Protein AF-A0A4Y2R8P4-F1 (afdb_monomer_lite)

Foldseek 3Di:
DPPPDDLVRLLVVLVVVQVVCVVVVNDCQVCLQVSLVVSLVSDDPVLNVVLVVDPLPVVPVPDDGSSSSSVSVSVSSVVVVVVVVVVVCVVVVVVVCPPPDPDDDDDPPDPDDDDPVCVVPVPPDDPDDPPRD

Organism: Araneus ventricosus (NCBI:txid182803)

Sequence (133 aa):
MKSRLSIMQLYDKLESNLRLLESVGVTTDKYAAMFFLLVESCIPENLLRDLMRSPVVKKQEDKSSCGDKLSHLLLFLRVQVEGEERISLTKSGFKSNEALNRNKKERNIGTSVPTLNDLVYGAKALKSCIFCA

Structure (mmCIF, N/CA/C/O backbone):
data_AF-A0A4Y2R8P4-F1
#
_entry.id   AF-A0A4Y2R8P4-F1
#
loop_
_atom_site.group_PDB
_atom_site.id
_atom_site.type_symbol
_atom_site.label_atom_id
_atom_site.label_alt_id
_atom_site.label_comp_id
_atom_site.label_asym_id
_atom_site.label_entity_id
_atom_site.label_seq_id
_atom_site.pdbx_PDB_ins_code
_atom_site.Cartn_x
_atom_site.Cartn_y
_atom_site.Cartn_z
_atom_site.occupancy
_atom_site.B_iso_or_equiv
_atom_site.auth_seq_id
_atom_site.auth_comp_id
_atom_site.auth_asym_id
_atom_site.auth_atom_id
_atom_site.pdbx_PDB_model_num
ATOM 1 N N . MET A 1 1 ? -18.388 7.220 -10.090 1.00 31.77 1 MET A N 1
ATOM 2 C CA . MET A 1 1 ? -18.582 6.511 -8.806 1.00 31.77 1 MET A CA 1
ATOM 3 C C . MET A 1 1 ? -17.277 5.790 -8.476 1.00 31.77 1 MET A C 1
ATOM 5 O O . MET A 1 1 ? -17.043 4.697 -8.966 1.00 31.77 1 MET A O 1
ATOM 9 N N . LYS A 1 2 ? -16.341 6.471 -7.799 1.00 42.59 2 LYS A N 1
ATOM 10 C CA . LYS A 1 2 ? -15.000 5.934 -7.510 1.00 42.59 2 LYS A CA 1
ATOM 11 C C . LYS A 1 2 ? -15.162 4.975 -6.328 1.00 42.59 2 LYS A C 1
ATOM 13 O O . LYS A 1 2 ? -15.351 5.425 -5.201 1.00 42.59 2 LYS A O 1
ATOM 18 N N . SER A 1 3 ? -15.226 3.674 -6.603 1.00 48.28 3 SER A N 1
ATOM 19 C CA . SER A 1 3 ? -15.247 2.640 -5.568 1.00 48.28 3 SER A CA 1
ATOM 20 C C . SER A 1 3 ? -14.033 2.856 -4.669 1.00 48.28 3 SER A C 1
ATOM 22 O O . SER A 1 3 ? -12.902 2.791 -5.152 1.00 48.28 3 SER A O 1
ATOM 24 N N . ARG A 1 4 ? -14.252 3.171 -3.387 1.00 54.78 4 ARG A N 1
ATOM 25 C CA . ARG A 1 4 ? -13.166 3.200 -2.406 1.00 54.78 4 ARG A CA 1
ATOM 26 C C . ARG A 1 4 ? -12.671 1.764 -2.261 1.00 54.78 4 ARG A C 1
ATOM 28 O O . ARG A 1 4 ? -13.301 0.975 -1.567 1.00 54.78 4 ARG A O 1
ATOM 35 N N . LEU A 1 5 ? -11.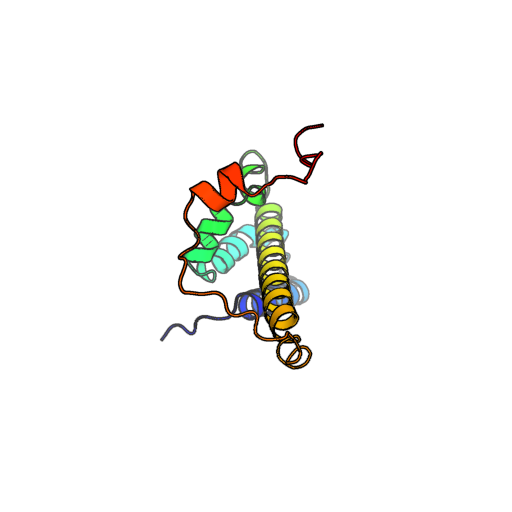617 1.414 -2.991 1.00 67.31 5 LEU A N 1
ATOM 36 C CA . LEU A 1 5 ? -10.911 0.153 -2.793 1.00 67.31 5 LEU A CA 1
ATOM 37 C C . LEU A 1 5 ? -10.412 0.127 -1.349 1.00 67.31 5 LEU A C 1
ATOM 39 O O . LEU A 1 5 ? -9.943 1.156 -0.848 1.00 67.31 5 LEU A O 1
ATOM 43 N N . SER A 1 6 ? -10.528 -1.022 -0.679 1.00 81.94 6 SER A N 1
ATOM 44 C CA . SER A 1 6 ? -9.822 -1.191 0.589 1.00 81.94 6 SER A CA 1
ATOM 45 C C . SER A 1 6 ? -8.320 -1.088 0.324 1.00 81.94 6 SER A C 1
ATOM 47 O O . SER A 1 6 ? -7.845 -1.397 -0.773 1.00 81.94 6 SER A O 1
ATOM 49 N N . ILE A 1 7 ? -7.555 -0.633 1.311 1.00 84.56 7 ILE A N 1
ATOM 50 C CA . ILE A 1 7 ? -6.106 -0.493 1.147 1.00 84.56 7 ILE A CA 1
ATOM 51 C C . ILE A 1 7 ? -5.429 -1.818 0.785 1.00 84.56 7 ILE A C 1
ATOM 53 O O . ILE A 1 7 ? -4.504 -1.831 -0.020 1.00 84.56 7 ILE A O 1
ATOM 57 N N . MET A 1 8 ? -5.962 -2.926 1.301 1.00 86.50 8 MET A N 1
ATOM 58 C CA . MET A 1 8 ? -5.554 -4.283 0.952 1.00 86.50 8 MET A CA 1
ATOM 59 C C . MET A 1 8 ? -5.750 -4.555 -0.544 1.00 86.50 8 MET A C 1
ATOM 61 O O . MET A 1 8 ? -4.800 -4.895 -1.234 1.00 86.50 8 MET A O 1
ATOM 65 N N . GLN A 1 9 ? -6.948 -4.298 -1.081 1.00 87.44 9 GLN A N 1
ATOM 66 C CA . GLN A 1 9 ? -7.227 -4.490 -2.510 1.00 87.44 9 GLN A CA 1
ATOM 67 C C . GLN A 1 9 ? -6.347 -3.613 -3.406 1.00 87.44 9 GLN A C 1
ATOM 69 O O . GLN A 1 9 ? -5.976 -4.022 -4.507 1.00 87.44 9 GLN A O 1
ATOM 74 N N . LEU A 1 10 ? -6.040 -2.392 -2.958 1.00 87.12 10 LEU A N 1
ATOM 75 C CA . LEU A 1 10 ? -5.126 -1.502 -3.665 1.00 87.12 10 LEU A CA 1
ATOM 76 C C . LEU A 1 10 ? -3.711 -2.091 -3.687 1.00 87.12 10 LEU A C 1
ATOM 78 O O . LEU A 1 10 ? -3.109 -2.168 -4.756 1.00 87.12 10 LEU A O 1
ATOM 82 N N . TYR A 1 11 ? -3.208 -2.523 -2.530 1.00 88.19 11 TYR A N 1
ATOM 83 C CA . TYR A 1 11 ? -1.885 -3.123 -2.394 1.00 88.19 11 TYR A CA 1
ATOM 84 C C . TYR A 1 11 ? -1.737 -4.390 -3.244 1.00 88.19 11 TYR A C 1
ATOM 86 O O . TYR A 1 11 ? -0.829 -4.453 -4.071 1.00 88.19 11 TYR A O 1
ATOM 94 N N . ASP A 1 12 ? -2.678 -5.331 -3.137 1.00 89.19 12 ASP A N 1
ATOM 95 C CA . ASP A 1 12 ? -2.652 -6.598 -3.879 1.00 89.19 12 ASP A CA 1
ATOM 96 C C . ASP A 1 12 ? -2.620 -6.363 -5.393 1.00 89.19 12 ASP A C 1
ATOM 98 O O . ASP A 1 12 ? -1.863 -6.992 -6.136 1.00 89.19 12 ASP A O 1
ATOM 102 N N . LYS A 1 13 ? -3.432 -5.410 -5.868 1.00 88.69 13 LYS A N 1
ATOM 103 C CA . LYS A 1 13 ? -3.497 -5.073 -7.291 1.00 88.69 13 LYS A CA 1
ATOM 104 C C . LYS A 1 13 ? -2.209 -4.413 -7.777 1.00 88.69 13 LYS A C 1
ATOM 106 O O . LYS A 1 13 ? -1.773 -4.688 -8.893 1.00 88.69 13 LYS A O 1
ATOM 111 N N . LEU A 1 14 ? -1.605 -3.549 -6.964 1.00 87.12 14 LEU A N 1
ATOM 112 C CA . LEU A 1 14 ? -0.324 -2.922 -7.284 1.00 87.12 14 LEU A CA 1
ATOM 113 C C . LEU A 1 14 ? 0.804 -3.955 -7.332 1.00 87.12 14 LEU A C 1
ATOM 115 O O . LEU A 1 14 ? 1.542 -3.985 -8.313 1.00 87.12 14 LEU A O 1
ATOM 119 N N . GLU A 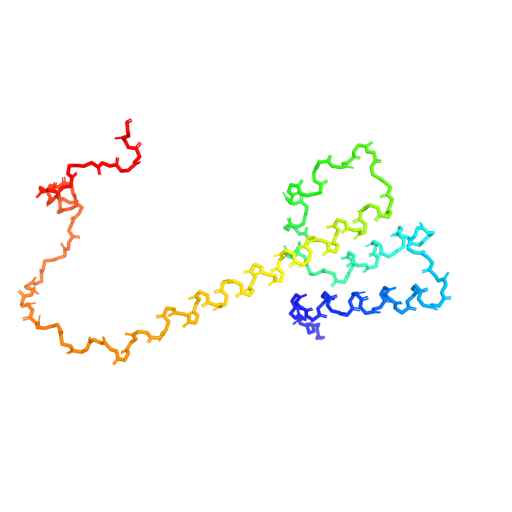1 15 ? 0.904 -4.827 -6.330 1.00 87.06 15 GLU A N 1
ATOM 120 C CA . GLU A 1 15 ? 1.934 -5.867 -6.275 1.00 87.06 15 GLU A CA 1
ATOM 121 C C . GLU A 1 15 ? 1.791 -6.864 -7.434 1.00 87.06 15 GLU A C 1
ATOM 123 O O . GLU A 1 15 ? 2.775 -7.188 -8.101 1.00 87.06 15 GLU A O 1
ATOM 128 N N . SER A 1 16 ? 0.560 -7.292 -7.737 1.00 89.75 16 SER A N 1
ATOM 129 C CA . SER A 1 16 ? 0.280 -8.171 -8.875 1.00 89.75 16 SER A CA 1
ATOM 130 C C . SER A 1 16 ? 0.682 -7.527 -10.204 1.00 89.75 16 SER A C 1
ATOM 132 O O . SER A 1 16 ? 1.384 -8.153 -10.997 1.00 89.75 16 SER A O 1
ATOM 134 N N . ASN A 1 17 ? 0.312 -6.262 -10.429 1.00 86.44 17 ASN A N 1
ATOM 135 C CA . ASN A 1 17 ? 0.680 -5.548 -11.651 1.00 86.44 17 ASN A CA 1
ATOM 136 C C . ASN A 1 17 ? 2.196 -5.358 -11.774 1.00 86.44 17 ASN A C 1
ATOM 138 O O . ASN A 1 17 ? 2.739 -5.581 -12.852 1.00 86.44 17 ASN A O 1
ATOM 142 N N . LEU A 1 18 ? 2.891 -4.988 -10.695 1.00 86.06 18 LEU A N 1
ATOM 143 C CA . LEU A 1 18 ? 4.350 -4.842 -10.722 1.00 86.06 18 LEU A CA 1
ATOM 144 C C . LEU A 1 18 ? 5.044 -6.173 -11.031 1.00 86.06 18 LEU A C 1
ATOM 146 O O . LEU A 1 18 ? 5.931 -6.209 -11.879 1.00 86.06 18 LEU A O 1
ATOM 150 N N . ARG A 1 19 ? 4.577 -7.280 -10.444 1.00 87.31 19 ARG A N 1
ATOM 151 C CA . ARG A 1 19 ? 5.101 -8.622 -10.738 1.00 87.31 19 ARG A CA 1
ATOM 152 C C . ARG A 1 19 ? 4.848 -9.049 -12.188 1.00 87.31 19 ARG A C 1
ATOM 154 O O . ARG A 1 19 ? 5.711 -9.666 -12.808 1.00 87.31 19 ARG A O 1
ATOM 161 N N . LEU A 1 20 ? 3.678 -8.725 -12.743 1.00 88.94 20 LEU A N 1
ATOM 162 C CA . LEU A 1 20 ? 3.374 -8.973 -14.158 1.00 88.94 20 LEU A CA 1
ATOM 163 C C . LEU A 1 20 ? 4.307 -8.179 -15.076 1.00 88.94 20 LEU A C 1
ATOM 165 O O . LEU A 1 20 ? 4.804 -8.718 -16.060 1.00 88.94 20 LEU A O 1
ATOM 169 N N . LEU A 1 21 ? 4.572 -6.917 -14.743 1.00 84.25 21 LEU A N 1
ATOM 170 C CA . LEU A 1 21 ? 5.472 -6.059 -15.511 1.00 84.25 21 LEU A CA 1
ATOM 171 C C . LEU A 1 21 ? 6.913 -6.585 -15.475 1.00 84.25 21 LEU A C 1
ATOM 173 O O . LEU A 1 21 ? 7.550 -6.678 -16.526 1.00 84.25 21 LEU A O 1
ATOM 177 N N . GLU A 1 22 ? 7.384 -7.037 -14.313 1.00 84.62 22 GLU A N 1
ATOM 178 C CA . GLU A 1 22 ? 8.682 -7.709 -14.186 1.00 84.62 22 GLU A CA 1
ATOM 179 C C . GLU A 1 22 ? 8.749 -8.989 -15.031 1.00 84.62 22 GLU A C 1
ATOM 181 O O . GLU A 1 22 ? 9.733 -9.208 -15.738 1.00 84.62 22 GLU A O 1
ATOM 186 N N . SER A 1 23 ? 7.678 -9.792 -15.050 1.00 85.25 23 SER A N 1
ATOM 187 C CA . SER A 1 23 ? 7.589 -10.996 -15.889 1.00 85.25 23 SER A CA 1
ATOM 188 C C . SER A 1 23 ? 7.644 -10.701 -17.393 1.00 85.25 23 SER A C 1
ATOM 190 O O . SER A 1 23 ? 8.040 -11.574 -18.164 1.00 85.25 23 SER A O 1
ATOM 192 N N . VAL A 1 24 ? 7.235 -9.506 -17.823 1.00 83.50 24 VAL A N 1
ATOM 193 C CA . VAL A 1 24 ? 7.281 -9.058 -19.228 1.00 83.50 24 VAL A CA 1
ATOM 194 C C . VAL A 1 24 ? 8.634 -8.399 -19.563 1.00 83.50 24 VAL A C 1
ATOM 196 O O . VAL A 1 24 ? 8.867 -7.967 -20.690 1.00 83.50 24 VAL A O 1
ATOM 199 N N . GLY A 1 25 ? 9.571 -8.355 -18.609 1.00 76.44 25 GLY A N 1
ATOM 200 C CA . GLY A 1 25 ? 10.901 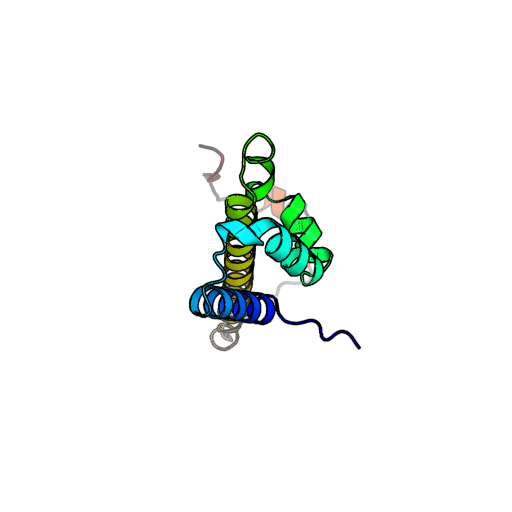-7.763 -18.785 1.00 76.44 25 GLY A CA 1
ATOM 201 C C . GLY A 1 25 ? 10.929 -6.246 -18.592 1.00 76.44 25 GLY A C 1
ATOM 202 O O . GLY A 1 25 ? 11.944 -5.602 -18.870 1.00 76.44 25 GLY A O 1
ATOM 203 N N . VAL A 1 26 ? 9.835 -5.659 -18.101 1.00 78.56 26 VAL A N 1
ATOM 204 C CA . VAL A 1 26 ? 9.786 -4.254 -17.697 1.00 78.56 26 VAL A CA 1
ATOM 205 C C . VAL A 1 26 ? 10.390 -4.164 -16.302 1.00 78.56 26 VAL A C 1
ATOM 207 O O . VAL A 1 26 ? 9.721 -4.390 -15.297 1.00 78.56 26 VAL A O 1
ATOM 210 N N . THR A 1 27 ? 11.690 -3.878 -16.236 1.00 73.81 27 THR A N 1
ATOM 211 C CA . THR A 1 27 ? 12.389 -3.796 -14.953 1.00 73.81 27 THR A CA 1
ATOM 212 C C . THR A 1 27 ? 11.966 -2.550 -14.185 1.00 73.81 27 THR A C 1
ATOM 214 O O . THR A 1 27 ? 11.888 -1.440 -14.722 1.00 73.81 27 THR A O 1
ATOM 217 N N . THR A 1 28 ? 11.720 -2.738 -12.893 1.00 70.06 28 THR A N 1
ATOM 218 C CA . THR A 1 28 ? 11.354 -1.678 -11.956 1.00 70.06 28 THR A CA 1
ATOM 219 C C . THR A 1 28 ? 12.393 -0.560 -11.927 1.00 70.06 28 THR A C 1
ATOM 221 O O . THR A 1 28 ? 11.999 0.586 -11.816 1.00 70.06 28 THR A O 1
ATOM 224 N N . ASP A 1 29 ? 13.678 -0.827 -12.163 1.00 74.12 29 ASP A N 1
ATOM 225 C CA . ASP A 1 29 ? 14.732 0.199 -12.205 1.00 74.12 29 ASP A CA 1
ATOM 226 C C . ASP A 1 29 ? 14.548 1.247 -13.328 1.00 74.12 29 ASP A C 1
ATOM 228 O O . ASP A 1 29 ? 14.608 2.452 -13.081 1.00 74.12 29 ASP A O 1
ATOM 232 N N . LYS A 1 30 ? 14.219 0.812 -14.555 1.00 77.94 30 LYS A N 1
ATOM 233 C CA . LYS A 1 30 ? 14.050 1.719 -15.710 1.00 77.94 30 LYS A CA 1
ATOM 234 C C . LYS A 1 30 ? 12.759 2.528 -15.662 1.00 77.94 30 LYS A C 1
ATOM 236 O O . LYS A 1 30 ? 12.716 3.652 -16.157 1.00 77.94 30 LYS A O 1
ATOM 241 N N . TYR A 1 31 ? 11.704 1.947 -15.099 1.00 79.94 31 TYR A N 1
ATOM 242 C CA . TYR A 1 31 ? 10.359 2.525 -15.116 1.00 79.94 31 TYR A CA 1
ATOM 243 C C . TYR A 1 31 ? 9.876 2.957 -13.728 1.00 79.94 31 TYR A C 1
ATOM 245 O O . TYR A 1 31 ? 8.739 3.408 -13.596 1.00 79.94 31 TYR A O 1
ATOM 253 N N . ALA A 1 32 ? 10.736 2.900 -12.705 1.00 79.69 32 ALA A N 1
ATOM 254 C CA . ALA A 1 32 ? 10.394 3.237 -11.324 1.00 79.69 32 ALA A CA 1
ATOM 255 C C . ALA A 1 32 ? 9.747 4.613 -11.195 1.00 79.69 32 ALA A C 1
ATOM 257 O O . ALA A 1 32 ? 8.780 4.759 -10.459 1.00 79.69 32 ALA A O 1
ATOM 258 N N . ALA A 1 33 ? 10.254 5.615 -11.919 1.00 80.62 33 ALA A N 1
ATOM 259 C CA . ALA A 1 33 ? 9.706 6.968 -11.880 1.00 80.62 33 ALA A CA 1
ATOM 260 C C . ALA A 1 33 ? 8.259 7.013 -12.401 1.00 80.62 33 ALA A C 1
ATOM 262 O O . ALA A 1 33 ? 7.393 7.628 -11.783 1.00 80.62 33 ALA A O 1
ATOM 263 N N . MET A 1 34 ? 7.982 6.317 -13.510 1.00 83.88 34 MET A N 1
ATOM 264 C CA . MET A 1 34 ? 6.632 6.209 -14.064 1.00 83.88 34 MET A CA 1
ATOM 265 C C . MET A 1 34 ? 5.722 5.432 -13.110 1.00 83.88 34 MET A C 1
ATOM 267 O O . MET A 1 34 ? 4.620 5.886 -12.814 1.00 83.88 34 MET A O 1
ATOM 271 N N . PHE A 1 35 ? 6.178 4.288 -12.597 1.00 82.44 35 PHE A N 1
ATOM 272 C CA . PHE A 1 35 ? 5.398 3.486 -11.656 1.00 82.44 35 PHE A CA 1
ATOM 273 C C . PHE A 1 35 ? 5.102 4.237 -10.373 1.00 82.44 35 PHE A C 1
ATOM 275 O O . PHE A 1 35 ? 3.974 4.175 -9.902 1.00 82.44 35 PHE A O 1
ATOM 282 N N . PHE A 1 36 ? 6.061 4.993 -9.849 1.00 82.88 36 PHE A N 1
ATOM 283 C CA . PHE A 1 36 ? 5.853 5.835 -8.683 1.00 82.88 36 PHE A CA 1
ATOM 284 C C . PHE A 1 36 ? 4.704 6.826 -8.914 1.00 82.88 36 PHE A C 1
ATOM 286 O O . PHE A 1 36 ? 3.747 6.815 -8.147 1.00 82.88 36 PHE A O 1
ATOM 293 N N . LEU A 1 37 ? 4.730 7.586 -10.015 1.00 83.69 37 LEU A N 1
ATOM 294 C CA . LEU A 1 37 ? 3.664 8.538 -10.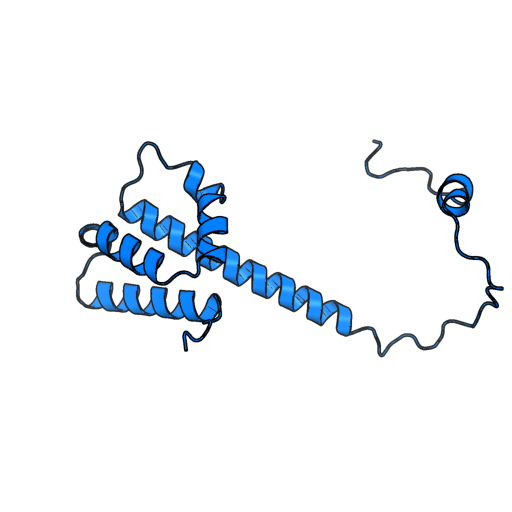364 1.00 83.69 37 LEU A CA 1
ATOM 295 C C . LEU A 1 37 ? 2.302 7.850 -10.562 1.00 83.69 37 LEU A C 1
ATOM 297 O O . LEU A 1 37 ? 1.264 8.356 -10.132 1.00 83.69 37 LEU A O 1
ATOM 301 N N . LEU A 1 38 ? 2.293 6.675 -11.198 1.00 84.00 38 LEU A N 1
ATOM 302 C CA . LEU A 1 38 ? 1.072 5.894 -11.402 1.00 84.00 38 LEU A CA 1
ATOM 303 C C . LEU A 1 38 ? 0.498 5.394 -10.075 1.00 84.00 38 LEU A C 1
ATOM 305 O O . LEU A 1 38 ? -0.701 5.549 -9.836 1.00 84.00 38 LEU A O 1
ATOM 309 N N . VAL A 1 39 ? 1.337 4.831 -9.206 1.00 83.06 39 VAL A N 1
ATOM 310 C CA . VAL A 1 39 ? 0.927 4.334 -7.889 1.00 83.06 39 VAL A CA 1
ATOM 311 C C . VAL A 1 39 ? 0.420 5.494 -7.034 1.00 83.06 39 VAL A C 1
ATOM 313 O O . VAL A 1 39 ? -0.655 5.383 -6.449 1.00 83.06 39 VAL A O 1
ATOM 316 N N . GLU A 1 40 ? 1.129 6.623 -7.027 1.00 82.75 40 GLU A N 1
ATOM 317 C CA . GLU A 1 40 ? 0.730 7.842 -6.322 1.00 82.75 40 GLU A CA 1
ATOM 318 C C . GLU A 1 40 ? -0.665 8.318 -6.760 1.00 82.75 40 GLU A C 1
ATOM 320 O O . GLU A 1 40 ? -1.520 8.583 -5.916 1.00 82.75 40 GLU A O 1
ATOM 325 N N . SER A 1 41 ? -0.951 8.313 -8.067 1.00 83.25 41 SER A N 1
ATOM 326 C CA . SER A 1 41 ? -2.269 8.693 -8.603 1.00 83.25 41 SER A CA 1
ATOM 327 C C . SER A 1 41 ? -3.411 7.735 -8.219 1.00 83.25 41 SER A C 1
ATOM 329 O O . SER A 1 41 ? -4.584 8.126 -8.207 1.00 83.25 41 SER A O 1
ATOM 331 N N . CYS A 1 42 ? -3.086 6.474 -7.920 1.00 82.38 42 CYS A N 1
ATOM 332 C CA . CYS A 1 42 ? -4.058 5.442 -7.553 1.00 82.38 42 CYS A CA 1
ATOM 333 C C . CYS A 1 42 ? -4.385 5.448 -6.052 1.00 82.38 42 CYS A C 1
ATOM 335 O O . CYS A 1 42 ? -5.391 4.862 -5.640 1.00 82.38 42 CYS A O 1
ATOM 337 N N . ILE A 1 43 ? -3.551 6.098 -5.240 1.00 83.06 43 ILE A N 1
ATOM 338 C CA . ILE A 1 43 ? -3.701 6.168 -3.790 1.00 83.06 43 ILE A CA 1
ATOM 339 C C . ILE A 1 43 ? -4.705 7.275 -3.420 1.00 83.06 43 ILE A C 1
ATOM 341 O O . ILE A 1 43 ? -4.647 8.381 -3.957 1.00 83.06 43 ILE A O 1
ATOM 345 N N . PRO A 1 44 ? -5.648 7.023 -2.494 1.00 84.12 44 PRO A N 1
ATOM 346 C CA . PRO A 1 44 ? -6.570 8.056 -2.040 1.00 84.12 44 PRO A CA 1
ATOM 347 C C . PRO A 1 44 ? -5.862 9.113 -1.173 1.00 84.12 44 PRO A C 1
ATOM 349 O O . PRO A 1 44 ? -4.933 8.818 -0.422 1.00 84.12 44 PRO A O 1
ATOM 352 N N . GLU A 1 45 ? -6.346 10.354 -1.235 1.00 84.44 45 GLU A N 1
ATOM 353 C CA . GLU A 1 45 ? -5.705 11.535 -0.631 1.00 84.44 45 GLU A CA 1
ATOM 354 C C . GLU A 1 45 ? -5.419 11.398 0.873 1.00 84.44 45 GLU A C 1
ATOM 356 O O . GLU A 1 45 ? -4.384 11.852 1.363 1.00 84.44 45 GLU A O 1
ATOM 361 N N . ASN A 1 46 ? -6.311 10.743 1.623 1.00 82.81 46 ASN A N 1
ATOM 362 C CA . ASN A 1 46 ? -6.109 10.508 3.052 1.00 82.81 46 ASN A CA 1
ATOM 363 C C . ASN A 1 46 ? -4.828 9.707 3.308 1.00 82.81 46 ASN A C 1
ATOM 365 O O . ASN A 1 46 ? -4.050 10.065 4.186 1.00 82.81 46 ASN A O 1
ATOM 369 N N . LEU A 1 47 ? -4.590 8.683 2.492 1.00 84.81 47 LEU A N 1
ATOM 370 C CA . LEU A 1 47 ? -3.437 7.814 2.620 1.00 84.81 47 LEU A CA 1
ATOM 371 C C . LEU A 1 47 ? -2.163 8.474 2.089 1.00 84.81 47 LEU A C 1
ATOM 373 O O . LEU A 1 47 ? -1.092 8.291 2.661 1.00 84.81 47 LEU A O 1
ATOM 377 N N . LEU A 1 48 ? -2.291 9.291 1.041 1.00 84.81 48 LEU A N 1
ATOM 378 C CA . LEU A 1 48 ? -1.190 10.097 0.521 1.00 84.81 48 LEU A CA 1
ATOM 379 C C . LEU A 1 48 ? -0.692 11.098 1.575 1.00 84.81 48 LEU A C 1
ATOM 381 O O . LEU A 1 48 ? 0.510 11.235 1.790 1.00 84.81 48 LEU A O 1
ATOM 385 N N . ARG A 1 49 ? -1.605 11.745 2.311 1.00 85.81 49 ARG A N 1
ATOM 386 C CA . ARG A 1 49 ? -1.233 12.616 3.440 1.00 85.81 49 ARG A CA 1
ATOM 387 C C . ARG A 1 49 ? -0.492 11.861 4.540 1.00 85.81 49 ARG A C 1
ATOM 389 O O . ARG A 1 49 ? 0.439 12.414 5.125 1.00 85.81 49 ARG A O 1
ATOM 396 N N . ASP A 1 50 ? -0.904 10.635 4.838 1.00 86.69 50 ASP A N 1
ATOM 397 C CA . ASP A 1 50 ? -0.244 9.809 5.852 1.00 86.69 50 ASP A CA 1
ATOM 398 C C . ASP A 1 50 ? 1.141 9.347 5.378 1.00 86.69 50 ASP A C 1
ATOM 400 O O . ASP A 1 50 ? 2.097 9.379 6.155 1.00 86.69 50 ASP A O 1
ATOM 404 N N . LEU A 1 51 ? 1.286 9.039 4.086 1.00 83.06 51 LEU A N 1
ATOM 405 C CA . LEU A 1 51 ? 2.568 8.753 3.444 1.00 83.06 51 LEU A CA 1
ATOM 406 C C . LEU A 1 51 ? 3.524 9.952 3.532 1.00 83.06 51 LEU A C 1
ATOM 408 O O . LEU A 1 51 ? 4.658 9.786 3.969 1.00 83.06 51 LEU A O 1
ATOM 412 N N . MET A 1 52 ? 3.079 11.165 3.188 1.00 81.44 52 MET A N 1
ATOM 413 C CA . MET A 1 52 ? 3.929 12.367 3.273 1.00 81.44 52 MET A CA 1
ATOM 414 C C . MET A 1 52 ? 4.344 12.706 4.711 1.00 81.44 52 MET A C 1
ATOM 416 O O . MET A 1 52 ? 5.388 13.311 4.955 1.00 81.44 52 MET A O 1
ATOM 420 N N . ARG A 1 53 ? 3.531 12.325 5.701 1.00 82.12 53 ARG A N 1
ATOM 421 C CA . ARG A 1 53 ? 3.892 12.479 7.116 1.00 82.12 53 ARG A CA 1
ATOM 422 C C . ARG A 1 53 ? 4.774 11.357 7.636 1.00 82.12 53 ARG A C 1
ATOM 424 O O . ARG A 1 53 ? 5.438 11.571 8.655 1.00 82.12 53 ARG A O 1
ATOM 431 N N . SER A 1 54 ? 4.778 10.216 6.955 1.00 78.75 54 SER A N 1
ATOM 432 C CA . SER A 1 54 ? 5.491 9.020 7.364 1.00 78.75 54 SER A CA 1
ATOM 433 C C . SER A 1 54 ? 6.991 9.293 7.508 1.00 78.75 54 SER A C 1
ATOM 435 O O . SER A 1 54 ? 7.620 9.847 6.600 1.00 78.75 54 SER A O 1
ATOM 437 N N . PRO A 1 55 ? 7.610 8.853 8.616 1.00 70.00 55 PRO A N 1
ATOM 438 C CA . PRO A 1 55 ? 9.058 8.933 8.776 1.00 70.00 55 PRO A CA 1
ATOM 439 C C . PRO A 1 55 ? 9.811 8.066 7.754 1.00 70.00 55 PRO A C 1
ATOM 441 O O . PRO A 1 55 ? 11.002 8.283 7.548 1.00 70.00 55 PRO A O 1
ATOM 444 N N . VAL A 1 56 ? 9.126 7.110 7.107 1.00 69.19 56 VAL A N 1
ATOM 445 C CA . VAL A 1 56 ? 9.682 6.253 6.047 1.00 69.19 56 VAL A CA 1
ATOM 446 C C . VAL A 1 56 ? 10.051 7.068 4.804 1.00 69.19 56 VAL A C 1
ATOM 448 O O . VAL A 1 56 ? 11.020 6.730 4.137 1.00 69.19 56 VAL A O 1
ATOM 451 N N . VAL A 1 57 ? 9.322 8.153 4.516 1.00 65.75 57 VAL A N 1
ATOM 452 C CA . VAL A 1 57 ? 9.561 9.008 3.338 1.00 65.75 57 VAL A CA 1
ATOM 453 C C . VAL A 1 57 ? 10.517 10.159 3.667 1.00 65.75 57 VAL A C 1
ATOM 455 O O . VAL A 1 57 ? 11.432 10.441 2.900 1.00 65.75 57 VAL A O 1
ATOM 458 N N . LYS A 1 58 ? 10.379 10.763 4.855 1.00 64.06 58 LYS A N 1
ATOM 459 C CA . LYS A 1 58 ? 11.162 11.941 5.279 1.00 64.06 58 LYS A CA 1
ATOM 460 C C . LYS A 1 58 ? 12.665 11.704 5.444 1.00 64.06 58 LYS A C 1
ATOM 462 O O . LYS A 1 58 ? 13.437 12.651 5.423 1.00 64.06 58 LYS A O 1
ATOM 467 N N . LYS A 1 59 ? 13.102 10.460 5.659 1.00 60.31 59 LYS A N 1
ATOM 468 C CA . LYS A 1 59 ? 14.528 10.139 5.859 1.00 60.31 59 LYS A CA 1
ATOM 469 C C . LYS A 1 59 ? 15.353 10.121 4.570 1.00 60.31 59 LYS A C 1
ATOM 471 O O . LYS A 1 59 ? 16.573 10.030 4.650 1.00 60.31 59 LYS A O 1
ATOM 476 N N . GLN A 1 60 ? 14.710 10.161 3.407 1.00 58.22 60 GLN A N 1
ATOM 477 C CA . GLN A 1 60 ? 15.321 9.705 2.160 1.00 58.22 60 GLN A CA 1
ATOM 478 C C . GLN A 1 60 ? 15.315 10.771 1.049 1.00 58.22 60 GLN A C 1
ATOM 480 O O . GLN A 1 60 ? 15.674 10.463 -0.092 1.00 58.22 60 GLN A O 1
ATOM 485 N N . GLU A 1 61 ? 14.913 12.007 1.368 1.00 59.62 61 GLU A N 1
ATOM 486 C CA . GLU A 1 61 ? 14.769 13.115 0.410 1.00 59.62 61 GLU A CA 1
ATOM 487 C C . GLU A 1 61 ? 16.102 13.497 -0.260 1.00 59.62 61 GLU A C 1
ATOM 489 O O . GLU A 1 61 ? 16.102 13.959 -1.398 1.00 59.62 61 GLU A O 1
ATOM 494 N N . ASP A 1 62 ? 17.240 13.186 0.372 1.00 61.12 62 ASP A N 1
ATOM 495 C CA . ASP A 1 62 ? 18.530 13.728 -0.057 1.00 61.12 62 ASP A CA 1
ATOM 496 C C . ASP A 1 62 ? 19.277 12.890 -1.114 1.00 61.12 62 ASP A C 1
ATOM 498 O O . ASP A 1 62 ? 20.105 13.454 -1.829 1.00 61.12 62 ASP A O 1
ATOM 502 N N . LYS A 1 63 ? 19.037 11.566 -1.250 1.00 60.88 63 LYS A N 1
ATOM 503 C CA . LYS A 1 63 ? 19.814 10.689 -2.178 1.00 60.88 63 LYS A CA 1
ATOM 504 C C . LYS A 1 63 ? 19.108 9.436 -2.740 1.00 60.88 63 LYS A C 1
ATOM 506 O O . LYS A 1 63 ? 19.782 8.605 -3.344 1.00 60.88 63 LYS A O 1
ATOM 511 N N . SER A 1 64 ? 17.798 9.244 -2.562 1.00 65.62 64 SER A N 1
ATOM 512 C CA . SER A 1 64 ? 17.145 8.013 -3.059 1.00 65.62 64 SER A CA 1
ATOM 513 C C . SER A 1 64 ? 16.907 7.990 -4.567 1.00 65.62 64 SER A C 1
ATOM 515 O O . SER A 1 64 ? 16.372 8.944 -5.142 1.00 65.62 64 SER A O 1
ATOM 517 N N . SER A 1 65 ? 17.223 6.854 -5.194 1.00 71.75 65 SER A N 1
ATOM 518 C CA . SER A 1 65 ? 16.827 6.560 -6.573 1.00 71.75 65 SER A CA 1
ATOM 519 C C . SER A 1 65 ? 15.301 6.417 -6.687 1.00 71.75 65 SER A C 1
ATOM 521 O O . SER A 1 65 ? 14.594 6.218 -5.696 1.00 71.75 65 SER A O 1
ATOM 523 N N . CYS A 1 66 ? 14.753 6.495 -7.904 1.00 68.75 66 CYS A N 1
ATOM 524 C CA . CYS A 1 66 ? 13.315 6.270 -8.096 1.00 68.75 66 CYS A CA 1
ATOM 525 C C . CYS A 1 66 ? 12.888 4.844 -7.702 1.00 68.75 66 CYS A C 1
ATOM 527 O O . CYS A 1 66 ? 11.772 4.669 -7.211 1.00 68.75 66 CYS A O 1
ATOM 529 N N . GLY A 1 67 ? 13.762 3.844 -7.876 1.00 73.75 67 GLY A N 1
ATOM 530 C CA . GLY A 1 67 ? 13.504 2.464 -7.449 1.00 73.75 67 GLY A CA 1
ATOM 531 C C . GLY A 1 67 ? 13.337 2.350 -5.933 1.00 73.75 67 GLY A C 1
ATOM 532 O O . GLY A 1 67 ? 12.415 1.685 -5.452 1.00 73.75 67 GLY A O 1
ATOM 533 N N . ASP A 1 68 ? 14.148 3.093 -5.178 1.00 81.00 68 ASP A N 1
ATOM 534 C CA . ASP A 1 68 ? 14.030 3.158 -3.720 1.00 81.00 68 ASP A CA 1
ATOM 535 C C . ASP A 1 68 ? 12.689 3.779 -3.315 1.00 81.00 68 ASP A C 1
ATOM 537 O O . ASP A 1 68 ? 11.990 3.243 -2.458 1.00 81.00 68 ASP A O 1
ATOM 541 N N . LYS A 1 69 ? 12.273 4.870 -3.973 1.00 81.44 69 LYS A N 1
ATOM 542 C CA . LYS A 1 69 ? 10.997 5.553 -3.682 1.00 81.44 69 LYS A CA 1
ATOM 543 C C . LYS A 1 69 ? 9.786 4.647 -3.901 1.00 81.44 69 LYS A C 1
ATOM 545 O O . LYS A 1 69 ? 8.891 4.615 -3.057 1.00 81.44 69 LYS A O 1
ATOM 550 N N . LEU A 1 70 ? 9.770 3.884 -4.996 1.00 84.12 70 LEU A N 1
ATOM 551 C CA . LEU A 1 70 ? 8.716 2.899 -5.260 1.00 84.12 70 LEU A CA 1
ATOM 552 C C . LEU A 1 70 ? 8.708 1.787 -4.199 1.00 84.12 70 LEU A C 1
ATOM 554 O O . LEU A 1 70 ? 7.648 1.417 -3.696 1.00 84.12 70 LEU A O 1
ATOM 558 N N . SER A 1 71 ? 9.885 1.301 -3.806 1.00 84.94 71 SER A N 1
ATOM 559 C CA . SER A 1 71 ? 10.020 0.276 -2.763 1.00 84.94 71 SER A CA 1
ATOM 560 C C . SER A 1 71 ? 9.528 0.778 -1.400 1.00 84.94 71 SER A C 1
ATOM 562 O O . SER A 1 71 ? 8.788 0.079 -0.707 1.00 84.94 71 SER A O 1
ATOM 564 N N . HIS A 1 72 ? 9.860 2.019 -1.035 1.00 85.12 72 HIS A N 1
ATOM 565 C CA . HIS A 1 72 ? 9.366 2.674 0.179 1.00 85.12 72 HIS A CA 1
ATOM 566 C C . HIS A 1 72 ? 7.845 2.846 0.174 1.00 85.12 72 HIS A C 1
ATOM 568 O O . HIS A 1 72 ? 7.201 2.651 1.206 1.00 85.12 72 HIS A O 1
ATOM 574 N N . LEU A 1 73 ? 7.265 3.180 -0.980 1.00 86.50 73 LEU A N 1
ATOM 575 C CA . LEU A 1 73 ? 5.822 3.308 -1.147 1.00 86.50 73 LEU A CA 1
ATOM 576 C C . LEU A 1 73 ? 5.106 1.973 -0.915 1.00 86.50 73 LEU A C 1
ATOM 578 O O . LEU A 1 73 ? 4.142 1.912 -0.152 1.00 86.50 73 LEU A O 1
ATOM 582 N N . LEU A 1 74 ? 5.610 0.894 -1.518 1.00 87.69 74 LEU A N 1
ATOM 583 C CA . LEU A 1 74 ? 5.076 -0.455 -1.316 1.00 87.69 74 LEU A CA 1
ATOM 584 C C . LEU A 1 74 ? 5.215 -0.910 0.140 1.00 87.69 74 LEU A C 1
ATOM 586 O O . LEU A 1 74 ? 4.279 -1.489 0.691 1.00 87.69 74 LEU A O 1
ATOM 590 N N . LEU A 1 75 ? 6.349 -0.613 0.780 1.00 89.19 75 LEU A N 1
ATOM 591 C CA . LEU A 1 75 ? 6.563 -0.918 2.193 1.00 89.19 75 LEU A CA 1
ATOM 592 C C . LEU A 1 75 ? 5.565 -0.172 3.086 1.00 89.19 75 LEU A C 1
ATOM 594 O O . LEU A 1 75 ? 4.985 -0.768 3.990 1.00 89.19 75 LEU A O 1
ATOM 598 N N . PHE A 1 76 ? 5.330 1.115 2.823 1.00 88.88 76 PHE A N 1
ATOM 599 C CA . PHE A 1 76 ? 4.335 1.896 3.552 1.00 88.88 76 PHE A CA 1
ATOM 600 C C . PHE A 1 76 ? 2.931 1.302 3.407 1.00 88.88 76 PHE A C 1
ATOM 602 O O . PHE A 1 76 ? 2.239 1.132 4.409 1.00 88.88 76 PHE A O 1
ATOM 609 N N . LEU A 1 77 ? 2.520 0.959 2.181 1.00 88.69 77 LEU A N 1
ATOM 610 C CA . LEU A 1 77 ? 1.211 0.352 1.940 1.00 88.69 77 LEU A CA 1
ATOM 611 C C . LEU A 1 77 ? 1.056 -0.966 2.703 1.00 88.69 77 LEU A C 1
ATOM 613 O O . LEU A 1 77 ? 0.034 -1.158 3.357 1.00 88.69 77 LEU A O 1
ATOM 617 N N . ARG A 1 78 ? 2.084 -1.823 2.702 1.00 89.88 78 ARG A N 1
ATOM 618 C CA . ARG A 1 78 ? 2.091 -3.068 3.483 1.00 89.88 78 ARG A CA 1
ATOM 619 C C . ARG A 1 78 ? 1.887 -2.807 4.975 1.00 89.88 78 ARG A C 1
ATOM 621 O O . ARG A 1 78 ? 1.002 -3.402 5.580 1.00 89.88 78 ARG A O 1
ATOM 628 N N . VAL A 1 79 ? 2.652 -1.879 5.554 1.00 90.44 79 VAL A N 1
ATOM 629 C CA . VAL A 1 79 ? 2.530 -1.518 6.978 1.00 90.44 79 VAL A CA 1
ATOM 630 C C . VAL A 1 79 ? 1.125 -1.005 7.305 1.00 90.44 79 VAL A C 1
ATOM 632 O O . VAL A 1 79 ? 0.582 -1.329 8.360 1.00 90.44 79 VAL A O 1
ATOM 635 N N . GLN A 1 80 ? 0.511 -0.233 6.406 1.00 88.94 80 GLN A N 1
ATOM 636 C CA . GLN A 1 80 ? -0.852 0.257 6.605 1.00 88.94 80 GLN A CA 1
ATOM 637 C C . GLN A 1 80 ? -1.893 -0.870 6.543 1.00 88.94 80 GLN A C 1
ATOM 639 O O . GLN A 1 80 ? -2.809 -0.878 7.365 1.00 88.94 80 GLN A O 1
ATOM 644 N N . VAL A 1 81 ? -1.739 -1.839 5.630 1.00 90.00 81 VAL A N 1
ATOM 645 C CA . VAL A 1 81 ? -2.597 -3.039 5.563 1.00 90.00 81 VAL A CA 1
ATOM 646 C C . VAL A 1 81 ? -2.494 -3.847 6.860 1.00 90.00 81 VAL A C 1
ATOM 648 O O . VAL A 1 81 ? -3.513 -4.123 7.491 1.00 90.00 81 VAL A O 1
ATOM 651 N N . GLU A 1 82 ? -1.275 -4.162 7.303 1.00 89.81 82 GLU A N 1
ATOM 652 C CA . GLU A 1 82 ? -1.027 -4.909 8.547 1.00 89.81 82 GLU A CA 1
ATOM 653 C C . GLU A 1 82 ? -1.559 -4.161 9.782 1.00 89.81 82 GLU A C 1
ATOM 655 O O . GLU A 1 82 ? -2.092 -4.761 10.722 1.00 89.81 82 GLU A O 1
ATOM 660 N N . GLY A 1 83 ? -1.430 -2.832 9.793 1.00 88.00 83 GLY A N 1
ATOM 661 C CA . GLY A 1 83 ? -1.976 -1.974 10.840 1.00 88.00 83 GLY A CA 1
ATOM 662 C C . GLY A 1 83 ? -3.502 -2.031 10.898 1.00 88.00 83 GLY A C 1
ATOM 663 O O . GLY A 1 83 ? -4.072 -2.180 11.984 1.00 88.00 83 GLY A O 1
ATOM 664 N N . GLU A 1 84 ? -4.172 -1.959 9.747 1.00 87.69 84 GLU A N 1
ATOM 665 C CA . GLU A 1 84 ? -5.630 -2.057 9.662 1.00 87.69 84 GLU A CA 1
ATOM 666 C C . GLU A 1 84 ? -6.132 -3.447 10.083 1.00 87.69 84 GLU A C 1
ATOM 668 O O . GLU A 1 84 ? -7.100 -3.545 10.847 1.00 87.69 84 GLU A O 1
ATOM 673 N N . GLU A 1 85 ? -5.426 -4.512 9.697 1.00 87.75 85 GLU A N 1
ATOM 674 C CA . GLU A 1 85 ? -5.710 -5.877 10.145 1.00 87.75 85 GLU A CA 1
ATOM 675 C C . GLU A 1 85 ? -5.553 -6.017 11.666 1.00 87.75 85 GLU A C 1
ATOM 677 O O . GLU A 1 85 ? -6.464 -6.501 12.342 1.00 87.75 85 GLU A O 1
ATOM 682 N N . ARG A 1 86 ? -4.457 -5.513 12.248 1.00 90.06 86 ARG A N 1
ATOM 683 C CA . ARG A 1 86 ? -4.241 -5.541 13.705 1.00 90.06 86 ARG A CA 1
ATOM 684 C C . ARG A 1 86 ? -5.352 -4.814 14.464 1.00 90.06 86 ARG A C 1
ATOM 686 O O . ARG A 1 86 ? -5.817 -5.291 15.507 1.00 90.06 86 ARG A O 1
ATOM 693 N N . ILE A 1 87 ? -5.788 -3.662 13.955 1.00 87.81 87 ILE A N 1
ATOM 694 C CA . ILE A 1 87 ? -6.904 -2.903 14.533 1.00 87.81 87 ILE A CA 1
ATOM 695 C C . ILE A 1 87 ? -8.203 -3.709 14.422 1.00 87.81 87 ILE A C 1
ATOM 697 O O . ILE A 1 87 ? -8.976 -3.748 15.382 1.00 87.81 87 ILE A O 1
ATOM 701 N N . SER A 1 88 ? -8.439 -4.363 13.283 1.00 86.69 88 SER A N 1
ATOM 702 C CA . SER A 1 88 ? -9.598 -5.234 13.067 1.00 86.69 88 SER A CA 1
ATOM 703 C C . SER A 1 88 ? -9.627 -6.397 14.065 1.00 86.69 88 SER A C 1
ATOM 705 O O . SER A 1 88 ? -10.621 -6.565 14.774 1.00 86.69 88 SER A O 1
ATOM 707 N N . LEU A 1 89 ? -8.508 -7.114 14.216 1.00 85.94 89 LEU A N 1
ATOM 708 C CA . LEU A 1 89 ? -8.351 -8.224 15.162 1.00 85.94 89 LEU A CA 1
ATOM 709 C C . LEU A 1 89 ? -8.577 -7.790 16.612 1.00 85.94 89 LEU A C 1
ATOM 711 O O . LEU A 1 89 ? -9.249 -8.475 17.380 1.00 85.94 89 LEU A O 1
ATOM 715 N N . THR A 1 90 ? -8.057 -6.620 16.984 1.00 85.94 90 THR A N 1
ATOM 716 C CA . THR A 1 90 ? -8.281 -6.045 18.314 1.00 85.94 90 THR A CA 1
ATOM 717 C C . THR A 1 90 ? -9.772 -5.757 18.522 1.00 85.94 90 THR A C 1
ATOM 719 O O . THR A 1 90 ? -10.357 -6.175 19.521 1.00 85.94 90 THR A O 1
ATOM 722 N N . LYS A 1 91 ? -10.431 -5.116 17.546 1.00 83.50 91 LYS A N 1
ATOM 723 C CA . LYS A 1 91 ? -11.873 -4.818 17.598 1.00 83.50 91 LYS A CA 1
ATOM 724 C C . LYS A 1 91 ? -12.739 -6.078 17.667 1.00 83.50 91 LYS A C 1
ATOM 726 O O . LYS A 1 91 ? -13.773 -6.040 18.331 1.00 83.50 91 LYS A O 1
ATOM 731 N N . SER A 1 92 ? -12.365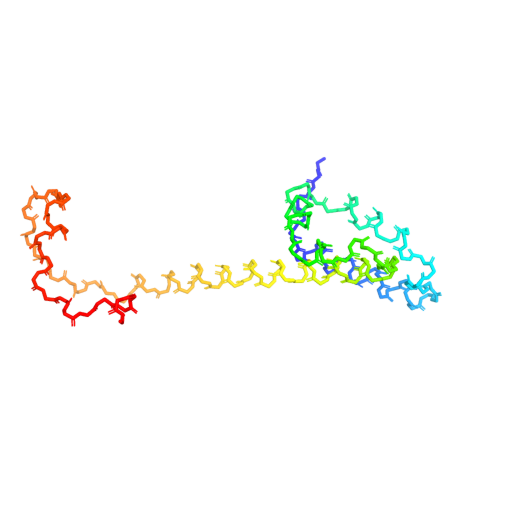 -7.168 16.996 1.00 78.31 92 SER A N 1
ATOM 732 C CA . SER A 1 92 ? -13.091 -8.441 17.089 1.00 78.31 92 SER A CA 1
ATOM 733 C C . SER A 1 92 ? -12.799 -9.185 18.393 1.00 78.31 92 SER A C 1
ATOM 735 O O . SER A 1 92 ? -13.719 -9.745 18.982 1.00 78.31 92 SER A O 1
ATOM 737 N N . GLY A 1 93 ? -11.556 -9.145 18.884 1.00 71.88 93 GLY A N 1
ATOM 738 C CA . GLY A 1 93 ? -11.144 -9.798 20.131 1.00 71.88 93 GLY A CA 1
ATOM 739 C C . GLY A 1 93 ? -11.876 -9.258 21.362 1.00 71.88 93 GLY A C 1
ATOM 740 O O . GLY A 1 93 ? -12.294 -10.033 22.220 1.00 71.88 93 GLY A O 1
ATOM 741 N N . PHE A 1 94 ? -12.138 -7.947 21.414 1.00 60.62 94 PHE A N 1
ATOM 742 C CA . PHE A 1 94 ? -12.920 -7.341 22.500 1.00 60.62 94 PHE A CA 1
ATOM 743 C C . PHE A 1 94 ? -14.416 -7.695 22.469 1.00 60.62 94 PHE A C 1
ATOM 745 O O . PHE A 1 94 ? -15.052 -7.698 23.519 1.00 60.62 94 PHE A O 1
ATOM 752 N N . LYS A 1 95 ? -14.977 -8.063 21.309 1.00 59.50 95 LYS A N 1
ATOM 753 C CA . LYS A 1 95 ? -16.392 -8.471 21.186 1.00 59.50 95 LYS A CA 1
ATOM 754 C C . LYS A 1 95 ? -16.659 -9.904 21.663 1.00 59.50 95 LYS A C 1
ATOM 756 O O . LYS A 1 95 ? -17.814 -10.300 21.781 1.00 59.50 95 LYS A O 1
ATOM 761 N N . SER A 1 96 ? -15.617 -10.687 21.950 1.00 56.78 96 SER A N 1
ATOM 762 C CA . SER A 1 96 ? -15.747 -12.108 22.298 1.00 56.78 96 SER A CA 1
ATOM 763 C C . SER A 1 96 ? -16.098 -12.383 23.772 1.00 56.78 96 SER A C 1
ATOM 765 O O . SER A 1 96 ? -16.317 -13.540 24.120 1.00 56.78 96 SER A O 1
ATOM 767 N N . ASN A 1 97 ? -16.177 -11.368 24.644 1.00 54.22 97 ASN A N 1
ATOM 768 C CA . ASN A 1 97 ? -16.414 -11.560 26.088 1.00 54.22 97 ASN A CA 1
ATOM 769 C C . ASN A 1 97 ? -17.796 -11.112 26.591 1.00 54.22 97 ASN A C 1
ATOM 771 O O . ASN A 1 97 ? -18.054 -11.134 27.792 1.00 54.22 97 ASN A O 1
ATOM 775 N N . GLU A 1 98 ? -18.724 -10.769 25.700 1.00 55.34 98 GLU A N 1
ATOM 776 C CA . GLU A 1 98 ? -20.064 -10.311 26.110 1.00 55.34 98 GLU A CA 1
ATOM 777 C C . GLU A 1 98 ? -20.996 -11.486 26.483 1.00 55.34 98 GLU A C 1
ATOM 779 O O . GLU A 1 98 ? -22.069 -11.295 27.054 1.00 55.34 98 GLU A O 1
ATOM 784 N N . ALA A 1 99 ? -20.565 -12.727 26.217 1.00 54.09 99 ALA A N 1
ATOM 785 C CA . ALA A 1 99 ? -21.307 -13.948 26.536 1.00 54.09 99 ALA A CA 1
ATOM 786 C C . ALA A 1 99 ? -20.870 -14.645 27.843 1.00 54.09 99 ALA A C 1
ATOM 788 O O . ALA A 1 99 ? -21.544 -15.579 28.272 1.00 54.09 99 ALA A O 1
ATOM 789 N N . LEU A 1 100 ? -19.795 -14.202 28.513 1.00 57.47 100 LEU A N 1
ATOM 790 C CA . LEU A 1 100 ? -19.254 -14.887 29.699 1.00 57.47 100 LEU A CA 1
ATOM 791 C C . LEU A 1 100 ? -19.044 -13.957 30.905 1.00 57.47 100 LEU A C 1
ATOM 793 O O . LEU A 1 100 ? -17.996 -13.994 31.537 1.00 57.47 100 LEU A O 1
ATOM 797 N N . ASN A 1 101 ? -20.023 -13.118 31.263 1.00 53.44 101 ASN A N 1
ATOM 798 C CA . ASN A 1 101 ? -20.180 -12.697 32.666 1.00 53.44 101 ASN A CA 1
ATOM 799 C C . ASN A 1 101 ? -21.526 -12.007 32.943 1.00 53.44 101 ASN A C 1
ATOM 801 O O . ASN A 1 101 ? -21.604 -10.796 33.130 1.00 53.44 101 ASN A O 1
ATOM 805 N N . ARG A 1 102 ? -22.611 -12.787 33.021 1.00 53.25 102 ARG A N 1
ATOM 806 C CA . ARG A 1 102 ? -23.895 -12.314 33.580 1.00 53.25 102 ARG A CA 1
ATOM 807 C C . ARG A 1 102 ? -24.026 -12.522 35.095 1.00 53.25 102 ARG A C 1
ATOM 809 O O . ARG A 1 102 ? -25.096 -12.309 35.643 1.00 53.25 102 ARG A O 1
ATOM 816 N N . ASN A 1 103 ? -22.942 -12.857 35.799 1.00 56.88 103 ASN A N 1
ATOM 817 C CA . ASN A 1 103 ? -22.957 -13.047 37.252 1.00 56.88 103 ASN A CA 1
ATOM 818 C C . ASN A 1 103 ? -22.067 -12.024 37.969 1.00 56.88 103 ASN A C 1
ATOM 820 O O . ASN A 1 103 ? -21.105 -12.384 38.644 1.00 56.88 103 ASN A O 1
ATOM 824 N N . LYS A 1 104 ? -22.401 -10.733 37.877 1.00 50.91 104 LYS A N 1
ATOM 825 C CA . LYS A 1 104 ? -21.920 -9.750 38.857 1.00 50.91 104 LYS A CA 1
ATOM 826 C C . LYS A 1 104 ? -23.112 -9.101 39.542 1.00 50.91 104 LYS A C 1
ATOM 828 O O . LYS A 1 104 ? -23.639 -8.099 39.082 1.00 50.91 104 LYS A O 1
ATOM 833 N N . LYS A 1 105 ? -23.502 -9.753 40.642 1.00 51.69 105 LYS A N 1
ATOM 834 C CA . LYS A 1 105 ? -24.261 -9.250 41.793 1.00 51.69 105 LYS A CA 1
ATOM 835 C C . LYS A 1 105 ? -24.459 -7.733 41.740 1.00 51.69 105 LYS A C 1
ATOM 837 O O . LYS A 1 105 ? -23.491 -6.987 41.915 1.00 51.69 105 LYS A O 1
ATOM 842 N N . GLU A 1 106 ? -25.706 -7.316 41.531 1.00 48.62 106 GLU A N 1
ATOM 843 C CA . GLU A 1 106 ? -26.162 -5.947 41.749 1.00 48.62 106 GLU A CA 1
ATOM 844 C C . GLU A 1 106 ? -25.681 -5.496 43.130 1.00 48.62 106 GLU A C 1
ATOM 846 O O . GLU A 1 106 ? -26.151 -5.947 44.176 1.00 48.62 106 GLU A O 1
ATOM 851 N N . ARG A 1 107 ? -24.672 -4.630 43.143 1.00 56.22 107 ARG A N 1
ATOM 852 C CA . ARG A 1 107 ? -24.470 -3.744 44.278 1.00 56.22 107 ARG A CA 1
ATOM 853 C C . ARG A 1 107 ? -25.355 -2.556 43.966 1.00 56.22 107 ARG A C 1
ATOM 855 O O . ARG A 1 107 ? -25.133 -1.921 42.940 1.00 56.22 107 ARG A O 1
ATOM 862 N N . ASN A 1 108 ? -26.339 -2.304 44.826 1.00 50.50 108 ASN A N 1
ATOM 863 C CA . ASN A 1 108 ? -27.068 -1.044 44.888 1.00 50.50 108 ASN A CA 1
ATOM 864 C C . ASN A 1 108 ? -26.049 0.102 44.956 1.00 50.50 108 ASN A C 1
ATOM 866 O O . ASN A 1 108 ? -25.593 0.488 46.030 1.00 50.50 108 ASN A O 1
ATOM 870 N N . ILE A 1 109 ? -25.642 0.600 43.794 1.00 51.72 109 ILE A N 1
ATOM 871 C CA . ILE A 1 109 ? -25.003 1.894 43.644 1.00 51.72 109 ILE A CA 1
ATOM 872 C C . ILE A 1 109 ? -26.187 2.838 43.566 1.00 51.72 109 ILE A C 1
ATOM 874 O O . ILE A 1 109 ? -26.789 3.041 42.514 1.00 51.72 109 ILE A O 1
ATOM 878 N N . GLY A 1 110 ? -26.570 3.331 44.746 1.00 52.91 110 GLY A N 1
ATOM 879 C CA . GLY A 1 110 ? -27.340 4.556 44.830 1.00 52.91 110 GLY A CA 1
ATOM 880 C C . GLY A 1 110 ? -26.671 5.593 43.937 1.00 52.91 110 GLY A C 1
ATOM 881 O O . GLY A 1 110 ? -25.449 5.610 43.800 1.00 52.91 110 GLY A O 1
ATOM 882 N N . THR A 1 111 ? -27.502 6.383 43.280 1.00 52.81 111 THR A N 1
ATOM 883 C CA . THR A 1 111 ? -27.194 7.390 42.270 1.00 52.81 111 THR A CA 1
ATOM 884 C C . THR A 1 111 ? -26.138 8.393 42.765 1.00 52.81 111 THR A C 1
ATOM 886 O O . THR A 1 111 ? -26.457 9.519 43.125 1.00 52.81 111 THR A O 1
ATOM 889 N N . SER A 1 112 ? -24.864 8.008 42.810 1.00 60.97 112 SER A N 1
ATOM 890 C CA . SER A 1 112 ? -23.747 8.923 43.021 1.00 60.97 112 SER A CA 1
ATOM 891 C C . SER A 1 112 ? -22.931 8.936 41.743 1.00 60.97 112 SER A C 1
ATOM 893 O O . SER A 1 112 ? -22.220 7.983 41.421 1.00 60.97 112 SER A O 1
ATOM 895 N N . VAL A 1 113 ? -23.086 10.017 40.987 1.00 62.31 113 VAL A N 1
ATOM 896 C CA . VAL A 1 113 ? -22.231 10.324 39.846 1.00 62.31 113 VAL A CA 1
ATOM 897 C C . VAL A 1 113 ? -20.786 10.350 40.358 1.00 62.31 113 VAL A C 1
ATOM 899 O O . VAL A 1 113 ? -20.494 11.166 41.238 1.00 62.31 113 VAL A O 1
ATOM 902 N N . PRO A 1 114 ? -19.886 9.476 39.865 1.00 61.66 114 PRO A N 1
ATOM 903 C CA . PRO A 1 114 ? -18.492 9.515 40.277 1.00 61.66 114 PRO A CA 1
ATOM 904 C C . PRO A 1 114 ? -17.930 10.872 39.861 1.00 61.66 114 PRO A C 1
ATOM 906 O O . PRO A 1 114 ? -17.850 11.211 38.680 1.00 61.66 114 PRO A O 1
ATOM 909 N N . THR A 1 115 ? -17.628 11.684 40.864 1.00 65.56 115 THR A N 1
ATOM 910 C CA . THR A 1 115 ? -17.121 13.044 40.690 1.00 65.56 115 THR A CA 1
ATOM 911 C C . THR A 1 115 ? -15.596 12.990 40.727 1.00 65.56 115 THR A C 1
ATOM 913 O O . THR A 1 115 ? -15.026 12.084 41.329 1.00 65.56 115 THR A O 1
ATOM 916 N N . LEU A 1 116 ? -14.915 13.958 40.109 1.00 62.59 116 LEU A N 1
ATOM 917 C CA . LEU A 1 116 ? -13.447 14.066 40.066 1.00 62.59 116 LEU A CA 1
ATOM 918 C C . LEU A 1 116 ? -12.772 13.802 41.432 1.00 62.59 116 LEU A C 1
ATOM 920 O O . LEU A 1 116 ? -11.697 13.213 41.502 1.00 62.59 116 LEU A O 1
ATOM 924 N N . ASN A 1 117 ? -13.438 1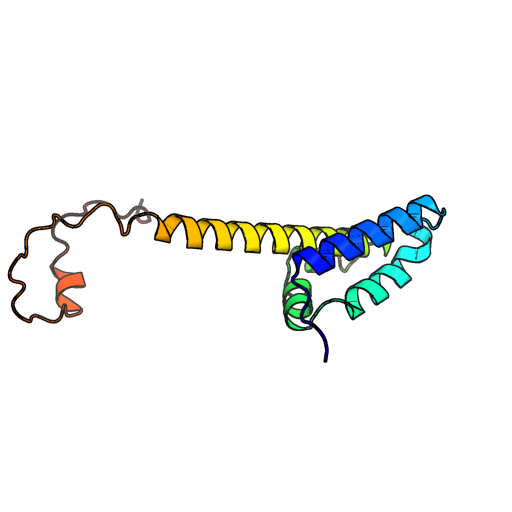4.175 42.523 1.00 63.62 117 ASN A N 1
ATOM 925 C CA . ASN A 1 117 ? -12.961 13.981 43.887 1.00 63.62 117 ASN A CA 1
ATOM 926 C C . ASN A 1 117 ? -12.831 12.495 44.284 1.00 63.62 117 ASN A C 1
ATOM 928 O O . ASN A 1 117 ? -11.900 12.157 45.010 1.00 63.62 117 ASN A O 1
ATOM 932 N N . ASP A 1 118 ? -13.674 11.591 43.777 1.00 66.69 118 ASP A N 1
ATOM 933 C CA . ASP A 1 118 ? -13.531 10.148 44.035 1.00 66.69 118 ASP A CA 1
ATOM 934 C C . ASP A 1 118 ? -12.264 9.575 43.390 1.00 66.69 118 ASP A C 1
ATOM 936 O O . ASP A 1 118 ? -11.643 8.666 43.937 1.00 66.69 118 ASP A O 1
ATOM 940 N N . LEU A 1 119 ? -11.829 10.133 42.259 1.00 60.88 119 LEU A N 1
ATOM 941 C CA . LEU A 1 119 ? -10.588 9.720 41.605 1.00 60.88 119 LEU A CA 1
ATOM 942 C C . LEU A 1 119 ? -9.356 10.227 42.368 1.00 60.88 119 LEU A C 1
ATOM 944 O O . LEU A 1 119 ? -8.365 9.510 42.496 1.00 60.88 119 LEU A O 1
ATOM 948 N N . VAL A 1 120 ? -9.429 11.455 42.886 1.00 63.81 120 VAL A N 1
ATOM 949 C CA . VAL A 1 120 ? -8.314 12.117 43.581 1.00 63.81 120 VAL A CA 1
ATOM 950 C C . VAL A 1 120 ? -8.129 11.577 45.001 1.00 63.81 120 VAL A C 1
ATOM 952 O O . VAL A 1 120 ? -6.997 11.399 45.447 1.00 63.81 120 VAL A O 1
ATOM 955 N N . TYR A 1 121 ? -9.221 11.280 45.708 1.00 61.78 121 TYR A N 1
ATOM 956 C CA . TYR A 1 121 ? -9.175 10.903 47.126 1.00 61.78 121 TYR A CA 1
ATOM 957 C C . TYR A 1 121 ? -9.530 9.432 47.398 1.00 61.78 121 TYR A C 1
ATOM 959 O O . TYR A 1 121 ? -9.181 8.913 48.461 1.00 61.78 121 TYR A O 1
ATOM 967 N N . GLY A 1 122 ? -10.175 8.735 46.455 1.00 54.75 122 GLY A N 1
ATOM 968 C CA . GLY A 1 122 ? -10.551 7.321 46.591 1.00 54.75 122 GLY A CA 1
ATOM 969 C C . GLY A 1 122 ? -9.396 6.338 46.383 1.00 54.75 122 GLY A C 1
ATOM 970 O O . GLY A 1 122 ? -9.502 5.170 46.755 1.00 54.75 122 GLY A O 1
ATOM 971 N N . ALA A 1 123 ? -8.254 6.795 45.861 1.00 56.88 123 ALA A N 1
ATOM 972 C CA . ALA A 1 123 ? -7.065 5.974 45.639 1.00 56.88 123 ALA A CA 1
ATOM 973 C C . ALA A 1 123 ? -6.243 5.735 46.925 1.00 56.88 123 ALA A C 1
ATOM 975 O O . ALA A 1 123 ? -5.018 5.868 46.939 1.00 56.88 123 ALA A O 1
ATOM 976 N N . LYS A 1 124 ? -6.880 5.318 48.025 1.00 60.09 124 LYS A N 1
ATOM 977 C CA . LYS A 1 124 ? -6.158 4.656 49.124 1.00 60.09 124 LYS A CA 1
ATOM 978 C C . LYS A 1 124 ? -5.950 3.183 48.769 1.00 60.09 124 LYS A C 1
ATOM 980 O O . LYS A 1 124 ? -6.691 2.339 49.254 1.00 60.09 124 LYS A O 1
ATOM 985 N N . ALA A 1 125 ? -4.950 2.925 47.918 1.00 58.81 125 ALA A N 1
ATOM 986 C CA . ALA A 1 125 ? -4.126 1.702 47.825 1.00 58.81 125 ALA A CA 1
ATOM 987 C C . ALA A 1 125 ? -3.698 1.371 46.381 1.00 58.81 125 ALA A C 1
ATOM 989 O O . ALA A 1 125 ? -4.068 0.333 45.850 1.00 58.81 125 ALA A O 1
ATOM 990 N N . LEU A 1 126 ? -2.848 2.197 45.768 1.00 60.34 126 LEU A N 1
ATOM 991 C CA . LEU A 1 126 ? -1.883 1.715 44.769 1.00 60.34 126 LEU A CA 1
ATOM 992 C C . LEU A 1 126 ? -0.536 2.385 45.054 1.00 60.34 126 LEU A C 1
ATOM 994 O O . LEU A 1 126 ? -0.199 3.433 44.512 1.00 60.34 126 LEU A O 1
ATOM 998 N N . LYS A 1 127 ? 0.220 1.796 45.988 1.00 66.19 127 LYS A N 1
ATOM 999 C CA . LYS A 1 127 ? 1.614 2.168 46.261 1.00 66.19 127 LYS A CA 1
ATOM 1000 C C . LYS A 1 127 ? 2.520 1.589 45.167 1.00 66.19 127 LYS A C 1
ATOM 1002 O O . LYS A 1 127 ? 3.202 0.607 45.422 1.00 66.19 127 LYS A O 1
ATOM 1007 N N . SER A 1 128 ? 2.471 2.184 43.978 1.00 67.62 128 SER A N 1
ATOM 1008 C CA . SER A 1 128 ? 3.563 2.315 42.995 1.00 67.62 128 SER A CA 1
ATOM 1009 C C . SER A 1 128 ? 2.955 2.674 41.637 1.00 67.62 128 SER A C 1
ATOM 1011 O O . SER A 1 128 ? 2.177 1.924 41.052 1.00 67.62 128 SER A O 1
ATOM 1013 N N . CYS A 1 129 ? 3.276 3.864 41.134 1.00 69.94 129 CYS A N 1
ATOM 1014 C CA . CYS A 1 129 ? 2.984 4.215 39.751 1.00 69.94 129 CYS A CA 1
ATOM 1015 C C . CYS A 1 129 ? 4.064 3.576 38.873 1.00 69.94 129 CYS A C 1
ATOM 1017 O O . CYS A 1 129 ? 5.246 3.779 39.126 1.00 69.94 129 CYS A O 1
ATOM 1019 N N . ILE A 1 130 ? 3.676 2.849 37.824 1.00 66.00 130 ILE A N 1
ATOM 1020 C CA . ILE A 1 130 ? 4.620 2.193 36.900 1.00 66.00 130 ILE A CA 1
ATOM 1021 C C . ILE A 1 130 ? 5.514 3.188 36.129 1.00 66.00 130 ILE A C 1
ATOM 1023 O O . ILE A 1 130 ? 6.522 2.794 35.556 1.00 66.00 130 ILE A O 1
ATOM 1027 N N . PHE A 1 131 ? 5.151 4.477 36.130 1.00 66.12 131 PHE A N 1
ATOM 1028 C CA . PHE A 1 131 ? 5.913 5.579 35.531 1.00 66.12 131 PHE A CA 1
ATOM 1029 C C . PHE A 1 131 ? 6.708 6.401 36.550 1.00 66.12 131 PHE A C 1
ATOM 1031 O O . PHE A 1 131 ? 7.470 7.280 36.159 1.00 66.12 131 PHE A O 1
ATOM 1038 N N . CYS A 1 132 ? 6.524 6.140 37.843 1.00 71.75 132 CYS A N 1
ATOM 1039 C CA . CYS A 1 132 ? 7.312 6.749 38.907 1.00 71.75 132 CYS A CA 1
ATOM 1040 C C . CYS A 1 132 ? 8.190 5.655 39.516 1.00 71.75 132 CYS A C 1
ATOM 1042 O O . CYS A 1 132 ? 7.916 5.176 40.618 1.00 71.75 132 CYS A O 1
ATOM 1044 N N . ALA A 1 133 ? 9.180 5.218 38.737 1.00 53.16 133 ALA A N 1
ATOM 1045 C CA . ALA A 1 133 ? 10.377 4.584 39.276 1.00 53.16 133 ALA A CA 1
ATOM 1046 C C . ALA A 1 133 ? 11.308 5.667 39.834 1.00 53.16 133 ALA A C 1
ATOM 1048 O O . ALA A 1 133 ? 11.365 6.753 39.211 1.00 53.16 133 ALA A O 1
#

Secondary structure (DSSP, 8-state):
------HHHHHHHHHHHHHHHHHTT--HHHHHHHHHHHHHHHS-HHHHHHHHH-HHHHT-TTT--HHHHHHHHHHHHHHHHHHHHHHHHHHHHHGGGTTS----------S----HHHHHHS--S----TT--

Radius of gyration: 24.93 Å; chains: 1; bounding box: 47×29×68 Å

pLDDT: mean 73.52, std 13.68, range [31.77, 90.44]